Protein AF-E6LQQ6-F1 (afdb_monomer_lite)

Structure (mmCIF, N/CA/C/O backbone):
data_AF-E6LQQ6-F1
#
_entry.id   AF-E6LQQ6-F1
#
loop_
_atom_site.group_PDB
_atom_site.id
_atom_site.type_symbol
_atom_site.label_atom_id
_atom_site.label_alt_id
_atom_site.label_comp_id
_atom_site.label_asym_id
_atom_site.label_entity_id
_atom_site.label_seq_id
_atom_site.pdbx_PDB_ins_code
_atom_site.Cartn_x
_atom_site.Cartn_y
_atom_site.Cartn_z
_atom_site.occupancy
_atom_site.B_iso_or_equiv
_atom_site.auth_seq_id
_atom_site.auth_comp_id
_atom_site.auth_asym_id
_atom_site.auth_atom_id
_atom_site.pdbx_PDB_model_num
ATOM 1 N N . MET A 1 1 ? -17.051 4.759 24.279 1.00 34.44 1 MET A N 1
ATOM 2 C CA . MET A 1 1 ? -15.845 5.604 24.387 1.00 34.44 1 MET A CA 1
ATOM 3 C C . MET A 1 1 ? -14.657 4.671 24.581 1.00 34.44 1 MET A C 1
ATOM 5 O O . MET A 1 1 ? -14.337 4.315 25.705 1.00 34.44 1 MET A O 1
ATOM 9 N N . ILE A 1 2 ? -14.100 4.149 23.484 1.00 36.88 2 ILE A N 1
ATOM 10 C CA . ILE A 1 2 ? -12.971 3.212 23.547 1.00 36.88 2 ILE A CA 1
ATOM 11 C C . ILE A 1 2 ? -11.713 4.057 23.703 1.00 36.88 2 ILE A C 1
ATOM 13 O O . ILE A 1 2 ? -11.258 4.723 22.778 1.00 36.88 2 ILE A O 1
ATOM 17 N N . LYS A 1 3 ? -11.229 4.088 24.940 1.00 34.22 3 LYS A N 1
ATOM 18 C CA . LYS A 1 3 ? -9.977 4.700 25.360 1.00 34.22 3 LYS A CA 1
ATOM 19 C C . LYS A 1 3 ? -8.864 3.890 24.692 1.00 34.22 3 LYS A C 1
ATOM 21 O O . LYS A 1 3 ? -8.519 2.814 25.173 1.00 34.22 3 LYS A O 1
ATOM 26 N N . ILE A 1 4 ? -8.347 4.365 23.559 1.00 45.34 4 ILE A N 1
ATOM 27 C CA . ILE A 1 4 ? -7.126 3.814 22.964 1.00 45.34 4 ILE A CA 1
ATOM 28 C C . ILE A 1 4 ? -6.001 4.213 23.918 1.00 45.34 4 ILE A C 1
ATOM 30 O O . ILE A 1 4 ? -5.423 5.292 23.834 1.00 45.34 4 ILE A O 1
ATOM 34 N N . CYS A 1 5 ? -5.787 3.377 24.930 1.00 38.69 5 CYS A N 1
ATOM 35 C CA . CYS A 1 5 ? -4.678 3.490 25.850 1.00 38.69 5 CYS A CA 1
ATOM 36 C C . CYS A 1 5 ? -3.426 3.163 25.036 1.00 38.69 5 CYS A C 1
ATOM 38 O O . CYS A 1 5 ? -3.098 1.996 24.829 1.00 38.69 5 CYS A O 1
ATOM 40 N N . PHE A 1 6 ? -2.771 4.198 24.510 1.00 44.69 6 PHE A N 1
ATOM 41 C CA . PHE A 1 6 ? -1.447 4.101 23.908 1.00 44.69 6 PHE A CA 1
ATOM 42 C C . PHE A 1 6 ? -0.456 3.785 25.035 1.00 44.69 6 PHE A C 1
ATOM 44 O O . PHE A 1 6 ? 0.241 4.648 25.562 1.00 44.69 6 PHE A O 1
ATOM 51 N N . LYS A 1 7 ? -0.464 2.532 25.491 1.00 32.72 7 LYS A N 1
ATOM 52 C CA . LYS A 1 7 ? 0.589 1.989 26.339 1.00 32.72 7 LYS A CA 1
ATOM 53 C C . LYS A 1 7 ? 1.826 1.917 25.440 1.00 32.72 7 LYS A C 1
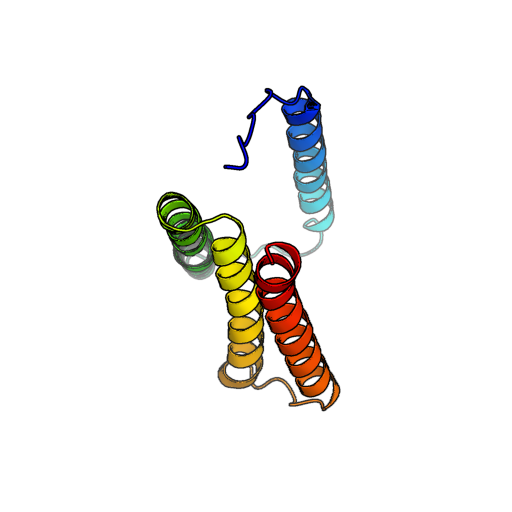ATOM 55 O O . LYS A 1 7 ? 1.718 1.308 24.375 1.00 32.72 7 LYS A O 1
ATOM 60 N N . PRO A 1 8 ? 2.960 2.556 25.780 1.00 46.78 8 PRO A N 1
ATOM 61 C CA . PRO A 1 8 ? 4.161 2.448 24.967 1.00 46.78 8 PRO A CA 1
ATOM 62 C C . PRO A 1 8 ? 4.565 0.976 24.956 1.00 46.78 8 PRO A C 1
ATOM 64 O O . PRO A 1 8 ? 4.947 0.397 25.972 1.00 46.78 8 PRO A O 1
ATOM 67 N N . ILE A 1 9 ? 4.360 0.346 23.807 1.00 53.91 9 ILE A N 1
ATOM 68 C CA . ILE A 1 9 ? 4.645 -1.060 23.588 1.00 53.91 9 ILE A CA 1
ATOM 69 C C . ILE A 1 9 ? 6.178 -1.155 23.545 1.00 53.91 9 ILE A C 1
ATOM 71 O O . ILE A 1 9 ? 6.782 -0.511 22.681 1.00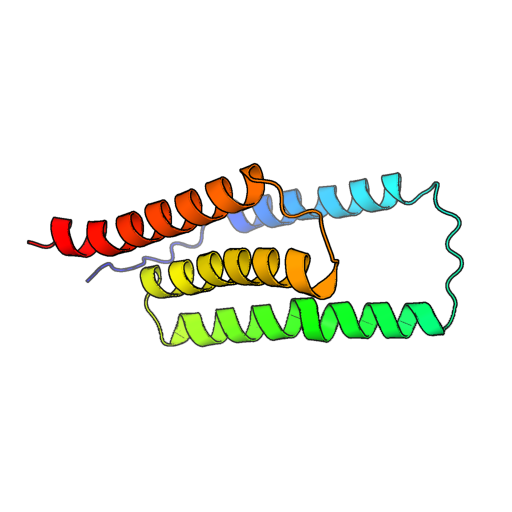 53.91 9 ILE A O 1
ATOM 75 N N . PRO A 1 10 ? 6.843 -1.956 24.399 1.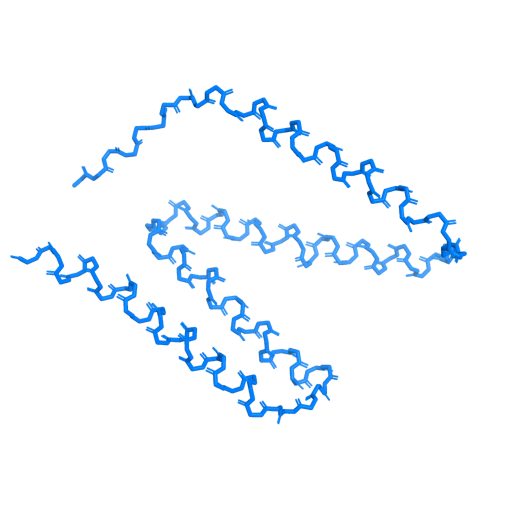00 47.00 10 PRO A N 1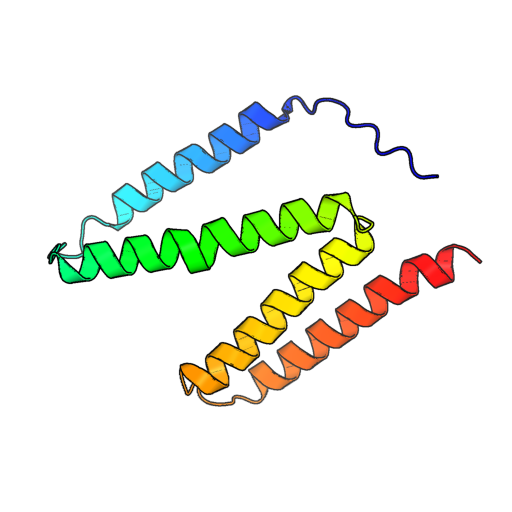
ATOM 76 C CA . PRO A 1 10 ? 8.292 -2.175 24.306 1.00 47.00 10 PRO A CA 1
ATOM 77 C C . PRO A 1 10 ? 8.707 -2.857 22.980 1.00 47.00 10 PRO A C 1
ATOM 79 O O . PRO A 1 10 ? 9.889 -3.007 22.685 1.00 47.00 10 PRO A O 1
ATOM 82 N N . SER A 1 11 ? 7.738 -3.229 22.135 1.00 47.19 11 SER A N 1
ATOM 83 C CA . SER A 1 11 ? 7.908 -3.864 20.825 1.00 47.19 11 SER A CA 1
ATOM 84 C C . SER A 1 11 ? 8.399 -2.949 19.697 1.00 47.19 11 SER A C 1
ATOM 86 O O . SER A 1 11 ? 8.678 -3.462 18.615 1.00 47.19 11 SER A O 1
ATOM 88 N N . TYR A 1 12 ? 8.541 -1.631 19.893 1.00 49.56 12 TYR A N 1
ATOM 89 C CA . TYR A 1 12 ? 9.060 -0.747 18.833 1.00 49.56 12 TYR A CA 1
ATOM 90 C C . TYR A 1 12 ? 10.502 -1.111 18.435 1.00 49.56 12 TYR A C 1
ATOM 92 O O . TYR A 1 12 ? 10.845 -1.085 17.257 1.00 49.56 12 TYR A O 1
ATOM 100 N N . GLN A 1 13 ? 11.322 -1.555 19.396 1.00 49.00 13 GLN A N 1
ATOM 101 C CA . GLN A 1 13 ? 12.674 -2.069 19.140 1.00 49.00 13 GLN A CA 1
ATOM 102 C C . GLN A 1 13 ? 12.647 -3.318 18.245 1.00 49.00 13 GLN A C 1
ATOM 104 O O . GLN A 1 13 ? 13.424 -3.408 17.302 1.00 49.00 13 GLN A O 1
ATOM 109 N N . ASN A 1 14 ? 11.699 -4.235 18.475 1.00 44.03 14 ASN 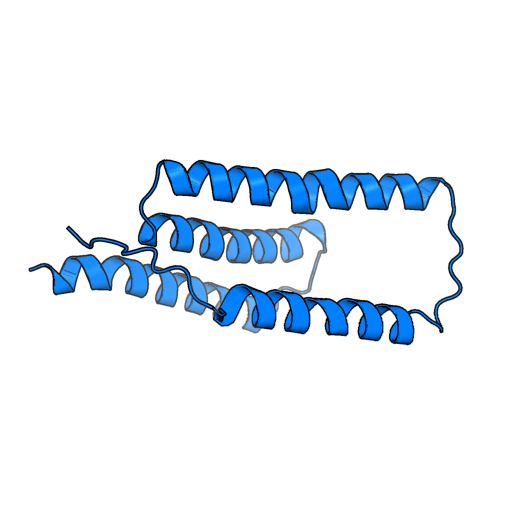A N 1
ATOM 110 C CA . ASN A 1 14 ? 11.539 -5.447 17.671 1.00 44.03 14 ASN A CA 1
ATOM 111 C C . ASN A 1 14 ? 11.012 -5.143 16.262 1.00 44.03 14 ASN A C 1
ATOM 113 O O . ASN A 1 14 ? 11.499 -5.728 15.309 1.00 44.03 14 ASN A O 1
ATOM 117 N N . ILE A 1 15 ? 10.087 -4.191 16.092 1.00 53.91 15 ILE A N 1
ATOM 118 C CA . ILE A 1 15 ? 9.581 -3.787 14.765 1.00 53.91 15 ILE A CA 1
ATOM 119 C C . ILE A 1 15 ? 10.668 -3.074 13.944 1.00 53.91 15 ILE A C 1
ATOM 121 O O . ILE A 1 15 ? 10.767 -3.304 12.738 1.00 53.91 15 ILE A O 1
ATOM 125 N N . VAL A 1 16 ? 11.511 -2.253 14.581 1.00 52.91 16 VAL A N 1
ATOM 126 C CA . VAL A 1 16 ? 12.668 -1.618 13.926 1.00 52.91 16 VAL A CA 1
ATOM 127 C C . VAL A 1 16 ? 13.709 -2.674 13.538 1.00 52.91 16 VAL A C 1
ATOM 129 O O . VAL A 1 16 ? 14.137 -2.687 12.386 1.00 52.91 16 VAL A O 1
ATOM 132 N N . TYR A 1 17 ? 14.029 -3.628 14.421 1.00 53.38 17 TYR A N 1
ATOM 133 C CA . TYR A 1 17 ? 14.927 -4.749 14.103 1.00 53.38 17 TYR A CA 1
ATOM 134 C C . TYR A 1 17 ? 14.379 -5.645 12.977 1.00 53.38 17 TYR A C 1
ATOM 136 O O . TYR A 1 17 ? 15.129 -6.033 12.079 1.00 53.38 17 TYR A O 1
ATOM 144 N N . ASN A 1 18 ? 13.062 -5.902 12.972 1.00 54.31 18 ASN A N 1
ATOM 145 C CA . ASN A 1 18 ? 12.384 -6.710 11.951 1.00 54.31 18 ASN A CA 1
ATOM 146 C C . ASN A 1 18 ? 12.453 -6.051 10.561 1.00 54.31 18 ASN A C 1
ATOM 148 O O . ASN A 1 18 ? 12.462 -6.698 9.515 1.00 54.31 18 ASN A O 1
ATOM 152 N N . LYS A 1 19 ? 12.469 -4.716 10.532 1.00 52.16 19 LYS A N 1
ATOM 153 C CA . LYS A 1 19 ? 12.521 -3.934 9.294 1.00 52.16 19 LYS A CA 1
ATOM 154 C C . LYS A 1 19 ? 13.958 -3.782 8.783 1.00 52.16 19 LYS A C 1
ATOM 156 O O . LYS A 1 19 ? 14.156 -3.767 7.569 1.00 52.16 19 LYS A O 1
ATOM 161 N N . SER A 1 20 ? 14.947 -3.763 9.683 1.00 57.88 20 SER A N 1
ATOM 162 C CA . SER A 1 20 ? 16.378 -3.669 9.358 1.00 57.88 20 SER A CA 1
ATOM 163 C C . SER A 1 20 ? 16.904 -4.871 8.571 1.00 57.88 20 SER A C 1
ATOM 165 O O . SER A 1 20 ? 17.604 -4.682 7.575 1.00 57.88 20 SER A O 1
ATOM 167 N N . TYR A 1 21 ? 16.531 -6.106 8.932 1.00 62.81 21 TYR A N 1
ATOM 168 C CA . TYR A 1 21 ? 17.004 -7.273 8.173 1.00 62.81 21 TYR A CA 1
ATOM 169 C C . TYR A 1 21 ? 16.419 -7.337 6.759 1.00 62.81 21 TYR A C 1
ATOM 171 O O . TYR A 1 21 ? 17.058 -7.888 5.867 1.00 62.81 21 TYR A O 1
ATOM 179 N N . ARG A 1 22 ? 15.232 -6.756 6.518 1.00 57.06 22 ARG A N 1
ATOM 180 C CA . ARG A 1 22 ? 14.624 -6.724 5.176 1.00 57.06 22 ARG A CA 1
ATOM 181 C C . ARG A 1 22 ? 15.450 -5.874 4.216 1.00 57.06 22 ARG A C 1
ATOM 183 O O . ARG A 1 22 ? 15.559 -6.223 3.047 1.00 57.06 22 ARG A O 1
ATOM 190 N N . ILE A 1 23 ? 16.072 -4.802 4.707 1.00 65.19 23 ILE A N 1
ATOM 191 C CA . ILE A 1 23 ? 16.921 -3.908 3.904 1.00 65.19 23 ILE A CA 1
ATOM 192 C C . ILE A 1 23 ? 18.220 -4.624 3.511 1.00 65.19 23 ILE A C 1
ATOM 194 O O . ILE A 1 23 ? 18.626 -4.574 2.352 1.00 65.19 23 ILE A O 1
ATOM 198 N N . ILE A 1 24 ? 18.814 -5.365 4.450 1.00 66.62 24 ILE A N 1
ATOM 199 C CA . ILE A 1 24 ? 20.031 -6.159 4.227 1.00 66.62 24 ILE A CA 1
ATOM 200 C C . ILE A 1 24 ? 19.759 -7.316 3.249 1.00 66.62 24 ILE A C 1
ATOM 202 O O . ILE A 1 24 ? 20.554 -7.551 2.341 1.00 66.62 24 ILE A O 1
ATOM 206 N N . LEU A 1 25 ? 18.606 -7.985 3.369 1.00 63.12 25 LEU A N 1
ATOM 207 C CA . LEU A 1 25 ? 18.200 -9.056 2.451 1.00 63.12 25 LEU A CA 1
ATOM 208 C C . LEU A 1 25 ? 17.922 -8.533 1.029 1.00 63.12 25 LEU A C 1
ATOM 210 O O . LEU A 1 25 ? 18.262 -9.192 0.051 1.00 63.12 25 LEU A O 1
ATOM 214 N N . THR A 1 26 ? 17.342 -7.332 0.907 1.00 61.12 26 THR A N 1
ATOM 215 C CA . THR A 1 26 ? 17.053 -6.713 -0.401 1.00 61.12 26 THR A CA 1
ATOM 216 C C . THR A 1 26 ? 18.343 -6.279 -1.107 1.00 61.12 26 THR A C 1
ATOM 218 O O . THR A 1 26 ? 18.478 -6.488 -2.308 1.00 61.12 26 THR A O 1
ATOM 221 N N . LEU A 1 27 ? 19.333 -5.760 -0.368 1.00 60.88 27 LEU A N 1
ATOM 222 C CA . LEU A 1 27 ? 20.666 -5.448 -0.907 1.00 60.88 27 LEU A CA 1
ATOM 223 C C . LEU A 1 27 ? 21.419 -6.698 -1.388 1.00 60.88 27 LEU A C 1
ATOM 225 O O . LEU A 1 27 ? 22.170 -6.617 -2.357 1.00 60.88 27 LEU A O 1
ATOM 229 N N . PHE A 1 28 ? 21.202 -7.850 -0.745 1.00 62.59 28 PHE A N 1
ATOM 230 C CA . PHE A 1 28 ? 21.800 -9.119 -1.165 1.00 62.59 28 PHE A CA 1
ATOM 231 C C . PHE A 1 28 ? 21.190 -9.650 -2.475 1.00 62.59 28 PHE A C 1
ATOM 233 O O . PHE A 1 28 ? 21.910 -10.204 -3.299 1.00 62.59 28 PHE A O 1
ATOM 240 N N . PHE A 1 29 ? 19.890 -9.432 -2.704 1.00 59.78 29 PHE A N 1
ATOM 241 C CA . PHE A 1 29 ? 19.177 -9.914 -3.897 1.00 59.78 29 PHE A CA 1
ATOM 242 C C . PHE A 1 29 ? 19.338 -9.007 -5.136 1.00 59.78 29 PHE A C 1
ATOM 244 O O . PHE A 1 29 ? 19.103 -9.431 -6.261 1.00 59.78 29 PHE A O 1
ATOM 251 N N . VAL A 1 30 ? 19.779 -7.757 -4.948 1.00 61.28 30 VAL A N 1
ATOM 252 C CA . VAL A 1 30 ? 20.023 -6.762 -6.019 1.00 61.28 30 VAL A CA 1
ATOM 253 C C . VAL A 1 30 ? 21.427 -6.904 -6.638 1.00 61.28 30 VAL A C 1
ATOM 255 O O . VAL A 1 30 ? 21.864 -6.077 -7.434 1.00 61.28 30 VAL A O 1
ATOM 258 N N . LYS A 1 31 ? 22.164 -7.967 -6.306 1.00 50.25 31 LYS A N 1
ATOM 259 C CA . LYS A 1 31 ? 23.542 -8.157 -6.775 1.00 50.25 31 LYS A CA 1
ATOM 260 C C . LYS A 1 31 ? 23.653 -8.618 -8.241 1.00 50.25 31 LYS A C 1
ATOM 262 O O . LYS A 1 31 ? 24.714 -8.440 -8.831 1.00 50.25 31 LYS A O 1
ATOM 267 N N . ASP A 1 32 ? 22.568 -9.109 -8.848 1.00 51.88 32 ASP A N 1
ATOM 268 C CA . ASP A 1 32 ? 22.602 -9.750 -10.178 1.00 51.88 32 ASP A CA 1
ATOM 269 C C . ASP A 1 32 ? 21.904 -8.975 -11.315 1.00 51.88 32 ASP A C 1
ATOM 271 O O . ASP A 1 32 ? 21.929 -9.405 -12.470 1.00 51.88 32 ASP A O 1
ATOM 275 N N . HIS A 1 33 ? 21.344 -7.790 -11.051 1.00 53.66 33 HIS A N 1
ATOM 276 C CA . HIS A 1 33 ? 20.816 -6.919 -12.107 1.00 53.66 33 HIS A CA 1
ATOM 277 C C . HIS A 1 33 ? 21.810 -5.799 -12.406 1.00 53.66 33 HIS A C 1
ATOM 279 O O . HIS A 1 33 ? 22.035 -4.917 -11.581 1.00 53.66 33 HIS A O 1
ATOM 285 N N . LYS A 1 34 ? 22.421 -5.832 -13.598 1.00 50.75 34 LYS A N 1
ATOM 286 C CA . LYS A 1 34 ? 23.326 -4.781 -14.083 1.00 50.75 34 LYS A CA 1
ATOM 287 C C . LYS A 1 34 ? 22.635 -3.417 -13.987 1.00 50.75 34 LYS A C 1
ATOM 289 O O . LYS A 1 34 ? 21.727 -3.107 -14.752 1.00 50.75 34 LYS A O 1
ATOM 294 N N . PHE A 1 35 ? 23.056 -2.635 -13.001 1.00 57.34 35 PHE A N 1
ATOM 295 C CA . PHE A 1 35 ? 22.425 -1.388 -12.597 1.00 57.34 35 PHE A CA 1
ATOM 296 C C . PHE A 1 35 ? 22.923 -0.259 -13.514 1.00 57.34 35 PHE A C 1
ATOM 298 O O . PHE A 1 35 ? 23.893 0.434 -13.213 1.00 57.34 35 PHE A O 1
ATOM 305 N N . TYR A 1 36 ? 22.306 -0.114 -14.687 1.00 57.78 36 TYR A N 1
ATOM 306 C CA . TYR A 1 36 ? 22.565 1.007 -15.592 1.00 57.78 36 TYR A CA 1
ATOM 307 C C . TYR A 1 36 ? 21.786 2.227 -15.092 1.00 57.78 36 TYR A C 1
ATOM 309 O O . TYR A 1 36 ? 20.699 2.502 -15.581 1.00 57.78 36 TYR A O 1
ATOM 317 N N . ILE A 1 37 ? 22.308 2.940 -14.089 1.00 58.34 37 ILE A N 1
ATOM 318 C CA . ILE A 1 37 ? 21.691 4.189 -13.613 1.00 58.34 37 ILE A CA 1
ATOM 319 C C . ILE A 1 37 ? 21.861 5.235 -14.709 1.00 58.34 37 ILE A C 1
ATOM 321 O O . ILE A 1 37 ? 22.890 5.907 -14.796 1.00 58.34 37 ILE A O 1
ATOM 325 N N . THR A 1 38 ? 20.854 5.376 -15.559 1.00 71.81 38 THR A N 1
ATOM 326 C CA . THR A 1 38 ? 20.746 6.532 -16.439 1.00 71.81 38 THR A CA 1
ATOM 327 C C . THR A 1 38 ? 20.068 7.661 -15.660 1.00 71.81 38 THR A C 1
ATOM 329 O O . THR A 1 38 ? 19.183 7.422 -14.839 1.00 71.81 38 THR A O 1
ATOM 332 N N . PHE A 1 39 ? 20.444 8.921 -15.913 1.00 74.25 39 PHE A N 1
ATOM 333 C CA . PHE A 1 39 ? 19.829 10.099 -15.266 1.00 74.25 39 PHE A CA 1
ATOM 334 C C . PHE A 1 39 ? 18.290 10.113 -15.362 1.00 74.25 39 PHE A C 1
ATOM 336 O O . PHE A 1 39 ? 17.611 10.638 -14.483 1.00 74.25 39 PHE A O 1
ATOM 343 N N . LYS A 1 40 ? 17.738 9.490 -16.408 1.00 76.44 40 LYS A N 1
ATOM 344 C CA . LYS A 1 40 ? 16.302 9.321 -16.651 1.00 76.44 40 LYS A CA 1
ATOM 345 C C . LYS A 1 40 ? 15.617 8.424 -15.605 1.00 76.44 40 LYS A C 1
ATOM 347 O O . LYS A 1 40 ? 14.520 8.753 -15.160 1.00 76.44 40 LYS A O 1
ATOM 352 N N . ASP A 1 41 ? 16.284 7.365 -15.147 1.00 77.31 41 ASP A N 1
ATOM 353 C CA . ASP A 1 41 ? 15.745 6.431 -14.147 1.00 77.31 41 ASP A CA 1
ATOM 354 C C . ASP A 1 41 ? 15.725 7.061 -12.749 1.00 77.31 41 ASP A C 1
ATOM 356 O O . ASP A 1 41 ? 14.801 6.838 -11.968 1.00 77.31 41 ASP A O 1
ATOM 360 N N . GLY A 1 42 ? 16.702 7.927 -12.453 1.00 82.75 42 GLY A N 1
ATOM 361 C CA . GLY A 1 42 ? 16.741 8.699 -11.209 1.00 82.75 42 GLY A CA 1
ATOM 362 C C . GLY A 1 42 ? 15.506 9.587 -11.028 1.00 82.75 42 GLY A C 1
ATOM 363 O O . GLY A 1 42 ? 14.898 9.592 -9.958 1.00 82.75 42 GLY A O 1
ATOM 364 N N . PHE A 1 43 ? 15.076 10.278 -12.090 1.00 85.00 43 PHE A N 1
ATOM 365 C CA . PHE A 1 43 ? 13.844 11.074 -12.065 1.00 85.00 43 PHE A CA 1
ATOM 366 C C . PHE A 1 43 ? 12.591 10.214 -11.865 1.00 85.00 43 PHE A C 1
ATOM 368 O O . PHE A 1 43 ? 11.702 10.604 -11.107 1.00 85.00 43 PHE A O 1
ATOM 375 N N . GLN A 1 44 ? 12.527 9.034 -12.487 1.00 83.38 44 GLN A N 1
ATOM 376 C CA . GLN A 1 44 ? 11.393 8.120 -12.335 1.00 83.38 44 GLN A CA 1
ATOM 377 C C . GLN A 1 44 ? 11.298 7.549 -10.911 1.00 83.38 44 GLN A C 1
ATOM 379 O O . GLN A 1 44 ? 10.200 7.445 -10.361 1.00 83.38 44 GLN A O 1
ATOM 384 N N . LEU A 1 45 ? 12.437 7.262 -10.275 1.00 85.06 45 LEU A N 1
ATOM 385 C CA . LEU A 1 45 ? 12.493 6.846 -8.871 1.00 85.06 45 LEU A CA 1
ATOM 386 C C . LEU A 1 45 ? 12.029 7.957 -7.924 1.00 85.06 45 LEU A C 1
ATOM 388 O O . LEU A 1 45 ? 11.218 7.703 -7.035 1.00 85.06 45 LEU A O 1
ATOM 392 N N . ILE A 1 46 ? 12.497 9.190 -8.128 1.00 87.12 46 ILE A N 1
ATOM 393 C CA . ILE A 1 46 ? 12.079 10.346 -7.320 1.00 87.12 46 ILE A CA 1
ATOM 394 C C . ILE A 1 46 ? 10.570 10.579 -7.458 1.00 87.12 46 ILE A C 1
ATOM 396 O O . ILE A 1 46 ? 9.881 10.759 -6.452 1.00 87.12 46 ILE A O 1
ATOM 400 N N . TYR A 1 47 ? 10.043 10.508 -8.684 1.00 87.50 47 TYR A N 1
ATOM 401 C CA . TYR A 1 47 ? 8.609 10.614 -8.952 1.00 87.50 47 TYR A CA 1
ATOM 402 C C . TYR A 1 47 ? 7.810 9.542 -8.195 1.00 87.50 47 TYR A C 1
ATOM 404 O O . TYR A 1 47 ? 6.841 9.866 -7.507 1.00 87.50 47 TYR A O 1
ATOM 412 N N . LEU A 1 48 ? 8.252 8.282 -8.245 1.00 87.06 48 LEU A N 1
ATOM 413 C CA . LEU A 1 48 ? 7.597 7.169 -7.556 1.00 87.06 48 LEU A CA 1
ATOM 414 C C . LEU A 1 48 ? 7.614 7.344 -6.026 1.00 87.06 48 LEU A C 1
ATOM 416 O O . LEU A 1 48 ? 6.589 7.172 -5.368 1.00 87.06 48 LEU A O 1
ATOM 420 N N . ILE A 1 49 ? 8.753 7.728 -5.445 1.00 88.62 49 ILE A N 1
ATOM 421 C CA . ILE A 1 49 ? 8.896 7.893 -3.988 1.00 88.62 49 ILE A CA 1
ATOM 422 C C . ILE A 1 49 ? 8.014 9.036 -3.474 1.00 88.62 49 ILE A C 1
ATOM 424 O O . ILE A 1 49 ? 7.370 8.917 -2.424 1.00 88.62 49 ILE A O 1
ATOM 428 N N . ILE A 1 50 ? 7.970 10.154 -4.197 1.00 91.12 50 ILE A N 1
ATOM 429 C CA . ILE A 1 50 ? 7.214 11.327 -3.757 1.00 91.12 50 ILE A CA 1
ATOM 430 C C . ILE A 1 50 ? 5.715 11.092 -3.959 1.00 91.12 50 ILE A C 1
ATOM 432 O O . ILE A 1 50 ? 4.946 11.210 -3.002 1.00 91.12 50 ILE A O 1
ATOM 436 N N . LEU A 1 51 ? 5.293 10.724 -5.170 1.00 88.31 51 LEU A N 1
ATOM 437 C CA . LEU A 1 51 ? 3.870 10.663 -5.511 1.00 88.31 51 LEU A CA 1
ATOM 438 C C . LEU A 1 51 ? 3.204 9.332 -5.190 1.00 88.31 51 LEU A C 1
ATOM 440 O O . LEU A 1 51 ? 2.029 9.330 -4.849 1.00 88.31 51 LEU A O 1
ATOM 444 N N . CYS A 1 52 ? 3.917 8.211 -5.283 1.00 85.38 52 CYS A N 1
ATOM 445 C CA . CYS A 1 52 ? 3.331 6.889 -5.050 1.00 85.38 52 CYS A CA 1
ATOM 446 C C . CYS A 1 52 ? 3.489 6.430 -3.591 1.00 85.38 52 CYS A C 1
ATOM 448 O O . CYS A 1 52 ? 2.768 5.549 -3.145 1.00 85.38 52 CYS A O 1
ATOM 450 N N . THR A 1 53 ? 4.406 7.032 -2.820 1.00 85.94 53 THR A N 1
ATOM 451 C CA . THR A 1 53 ? 4.617 6.673 -1.404 1.00 85.94 53 THR A CA 1
ATOM 452 C C . THR A 1 53 ? 4.349 7.843 -0.464 1.00 85.94 53 THR A C 1
ATOM 454 O O . THR A 1 53 ? 3.411 7.799 0.326 1.00 85.94 53 THR A O 1
ATOM 457 N N . THR A 1 54 ? 5.148 8.909 -0.535 1.00 88.88 54 THR A N 1
ATOM 458 C CA . THR A 1 54 ? 5.116 9.978 0.479 1.00 88.88 54 THR A CA 1
ATOM 459 C C . THR A 1 54 ? 3.753 10.664 0.553 1.00 88.88 54 THR A C 1
ATOM 461 O O . THR A 1 54 ? 3.206 10.828 1.643 1.00 88.88 54 THR A O 1
ATOM 464 N N . LEU A 1 55 ? 3.184 11.028 -0.597 1.00 90.94 55 LEU A N 1
ATOM 465 C CA . LEU A 1 55 ? 1.918 11.752 -0.665 1.00 90.94 55 LEU A CA 1
ATOM 466 C C . LEU A 1 55 ? 0.707 10.907 -0.206 1.00 90.94 55 LEU A C 1
ATOM 468 O O . LEU A 1 55 ? -0.017 11.388 0.668 1.00 90.94 55 LEU A O 1
ATOM 472 N N . PRO A 1 56 ? 0.503 9.658 -0.675 1.00 86.81 56 PRO A N 1
ATOM 473 C CA . PRO A 1 56 ? -0.572 8.790 -0.188 1.00 86.81 56 PRO A CA 1
ATOM 474 C C . PRO A 1 56 ? -0.484 8.526 1.315 1.00 86.81 56 PRO A C 1
ATOM 476 O O . PRO A 1 56 ? -1.468 8.712 2.033 1.00 86.81 56 PRO A O 1
ATOM 479 N N . PHE A 1 57 ? 0.707 8.188 1.825 1.00 84.06 57 PHE A N 1
ATOM 480 C CA . PHE A 1 57 ? 0.898 7.954 3.258 1.00 84.06 57 PHE A CA 1
ATOM 481 C C . PHE A 1 57 ? 0.617 9.205 4.085 1.00 84.06 57 PHE A C 1
ATOM 483 O O . PHE A 1 57 ? -0.019 9.114 5.134 1.00 84.06 57 PHE A O 1
ATOM 490 N N . PHE A 1 58 ? 1.051 10.376 3.619 1.00 89.69 58 PHE A N 1
ATOM 491 C CA . PHE A 1 58 ? 0.748 11.631 4.295 1.00 89.69 58 PHE A CA 1
ATOM 492 C C . PHE A 1 58 ? -0.761 11.897 4.342 1.00 89.69 58 PHE A C 1
ATOM 494 O O . PHE A 1 58 ? -1.288 12.249 5.398 1.00 89.69 58 PHE A O 1
ATOM 501 N N . LEU A 1 59 ? -1.469 11.672 3.232 1.00 86.81 59 LEU A N 1
ATOM 502 C CA . LEU A 1 59 ? -2.913 11.879 3.138 1.00 86.81 59 LEU A CA 1
ATOM 503 C C . LEU A 1 59 ? -3.694 10.919 4.046 1.00 86.81 59 LEU A C 1
ATOM 505 O O . LEU A 1 59 ? -4.617 11.347 4.738 1.00 86.81 59 LEU A O 1
ATOM 509 N N . ILE A 1 60 ? -3.289 9.648 4.101 1.00 80.88 60 ILE A N 1
ATOM 510 C CA . ILE A 1 60 ? -3.886 8.632 4.979 1.00 80.88 60 ILE A CA 1
ATOM 511 C C . ILE A 1 60 ? -3.648 8.995 6.447 1.00 80.88 60 ILE A C 1
ATOM 513 O O . ILE A 1 60 ? -4.592 9.008 7.234 1.00 80.88 60 ILE A O 1
ATOM 517 N N . LEU A 1 61 ? -2.416 9.354 6.822 1.00 84.50 61 LEU A N 1
ATOM 518 C CA . LEU A 1 61 ? -2.083 9.746 8.196 1.00 84.50 61 LEU A CA 1
ATOM 519 C C . LEU A 1 61 ? -2.815 11.022 8.627 1.00 84.50 61 LEU A C 1
ATOM 521 O O . LEU A 1 61 ? -3.267 11.124 9.769 1.00 84.50 61 LEU A O 1
ATOM 525 N N . TYR A 1 62 ? -2.963 11.984 7.716 1.00 86.00 62 TYR A N 1
ATOM 526 C CA . TYR A 1 62 ? -3.746 13.188 7.961 1.00 86.00 62 TYR A CA 1
ATOM 527 C C . TYR A 1 62 ? -5.241 12.867 8.103 1.00 86.00 62 TYR A C 1
ATOM 529 O O . TYR A 1 62 ? -5.878 13.321 9.052 1.00 86.00 62 TYR A O 1
ATOM 537 N N . GLY A 1 63 ? -5.794 12.029 7.222 1.00 81.44 63 GLY A N 1
ATOM 538 C CA . GLY A 1 63 ? -7.182 11.570 7.290 1.00 81.44 63 GLY A CA 1
ATOM 539 C C . GLY A 1 63 ? -7.485 10.853 8.604 1.00 81.44 63 GLY A C 1
ATOM 540 O O . GLY A 1 63 ? -8.452 11.195 9.283 1.00 81.44 63 GLY A O 1
ATOM 541 N N . MET A 1 64 ? -6.599 9.958 9.043 1.00 76.62 64 MET A N 1
ATOM 542 C CA . MET A 1 64 ? -6.698 9.244 10.325 1.00 76.62 64 MET A CA 1
ATOM 543 C C . MET A 1 64 ? -6.803 10.165 11.552 1.00 76.62 64 MET A C 1
ATOM 545 O O . MET A 1 64 ? -7.271 9.730 12.603 1.00 76.62 64 MET A O 1
ATOM 549 N N . LYS A 1 65 ? -6.392 11.436 11.445 1.00 78.25 65 LYS A N 1
ATOM 550 C CA . LYS A 1 65 ? -6.568 12.435 12.510 1.00 78.25 65 LYS A CA 1
ATOM 551 C C . LYS A 1 65 ? -8.018 12.922 12.633 1.00 78.25 65 LYS A C 1
ATOM 553 O O . LYS A 1 65 ? -8.427 13.343 13.713 1.00 78.25 65 LYS A O 1
ATOM 558 N N . HIS A 1 66 ? -8.777 12.883 11.541 1.00 77.44 66 HIS A N 1
ATOM 559 C CA . HIS A 1 66 ? -10.138 13.415 11.442 1.00 77.44 66 HIS A CA 1
ATOM 560 C C . HIS A 1 66 ? -11.219 12.331 11.350 1.00 77.44 66 HIS A C 1
ATOM 562 O O . HIS A 1 66 ? -12.385 12.621 11.618 1.00 77.44 66 HIS A O 1
ATOM 568 N N . VAL A 1 67 ? -10.858 11.090 11.009 1.00 76.06 67 VAL A N 1
ATOM 569 C CA . VAL A 1 67 ? -11.793 9.960 10.913 1.00 76.06 67 VAL A CA 1
ATOM 570 C C . VAL A 1 67 ? -11.442 8.859 11.912 1.00 76.06 67 VAL A C 1
ATOM 572 O O . VAL A 1 67 ? -10.285 8.635 12.251 1.00 76.06 67 VAL A O 1
ATOM 575 N N . SER A 1 68 ? -12.461 8.149 12.402 1.00 74.94 68 SER A N 1
ATOM 576 C CA . SER A 1 68 ? -12.282 7.016 13.317 1.00 74.94 68 SER A CA 1
ATOM 577 C C . SER A 1 68 ? -11.396 5.907 12.714 1.00 74.94 68 SER A C 1
ATOM 579 O O . SER A 1 68 ? -11.252 5.795 11.492 1.00 74.94 68 SER A O 1
ATOM 581 N N . ALA A 1 69 ? -10.818 5.053 13.565 1.00 73.75 69 ALA A N 1
ATOM 582 C CA . ALA A 1 69 ? -9.967 3.940 13.127 1.00 73.75 69 ALA A CA 1
ATOM 583 C C . ALA A 1 69 ? -10.676 3.019 12.115 1.00 73.75 69 ALA A C 1
ATOM 585 O O . ALA A 1 69 ? -10.069 2.596 11.136 1.00 73.75 69 ALA A O 1
ATOM 586 N N . THR A 1 70 ? -11.976 2.790 12.313 1.00 73.00 70 THR A N 1
ATOM 587 C CA . THR A 1 70 ? -12.838 1.999 11.428 1.00 73.00 70 THR A CA 1
ATOM 588 C C . THR A 1 70 ? -12.879 2.609 10.026 1.00 73.00 70 THR A C 1
ATOM 590 O O . THR A 1 70 ? -12.408 1.996 9.076 1.00 73.00 70 THR A O 1
ATOM 593 N N . THR A 1 71 ? -13.254 3.887 9.925 1.00 72.56 71 THR A N 1
ATOM 594 C CA . THR A 1 71 ? -13.294 4.649 8.663 1.00 72.56 71 THR A CA 1
ATOM 595 C C . THR A 1 71 ? -11.951 4.782 7.945 1.00 72.56 71 THR A C 1
ATOM 597 O O . THR A 1 71 ? -11.916 4.925 6.729 1.00 72.56 71 THR A O 1
ATOM 600 N N . SER A 1 72 ? -10.834 4.715 8.666 1.00 76.31 72 SER A N 1
ATOM 601 C CA . SER A 1 72 ? -9.504 4.751 8.046 1.00 76.31 72 SER A CA 1
ATOM 602 C C . SER A 1 72 ? -9.119 3.402 7.433 1.00 76.31 72 SER A C 1
ATOM 604 O O . SER A 1 72 ? -8.526 3.361 6.357 1.00 76.31 72 SER A O 1
ATOM 606 N N . GLY A 1 73 ? -9.521 2.296 8.070 1.00 77.56 73 GLY A N 1
ATOM 607 C CA . GLY A 1 73 ? -9.408 0.956 7.487 1.00 77.56 73 GLY A CA 1
ATOM 608 C C . GLY A 1 73 ? -10.232 0.802 6.204 1.00 77.56 73 GLY A C 1
ATOM 609 O O . GLY A 1 73 ? -9.800 0.112 5.278 1.00 77.56 73 GLY A O 1
ATOM 610 N N . ILE A 1 74 ? -11.364 1.513 6.107 1.00 76.50 74 ILE A N 1
ATOM 611 C CA . ILE A 1 74 ? -12.161 1.598 4.876 1.00 76.50 74 ILE A CA 1
ATOM 612 C C . ILE A 1 74 ? -11.360 2.195 3.726 1.00 76.50 74 ILE A C 1
ATOM 614 O O . ILE A 1 74 ? -11.280 1.599 2.655 1.00 76.50 74 ILE A O 1
ATOM 618 N N . LEU A 1 75 ? -10.772 3.369 3.955 1.00 81.62 75 LEU A N 1
ATOM 619 C CA . LEU A 1 75 ? -9.999 4.089 2.946 1.00 81.62 75 LEU A CA 1
ATOM 620 C C . LEU A 1 75 ? -8.839 3.236 2.424 1.00 81.62 75 LEU A C 1
ATOM 622 O O . LEU A 1 75 ? -8.656 3.147 1.214 1.00 81.62 75 LEU A O 1
ATOM 626 N N . LEU A 1 76 ? -8.135 2.539 3.321 1.00 83.31 76 LEU A N 1
ATOM 627 C CA . LEU A 1 76 ? -7.029 1.647 2.961 1.00 83.31 76 LEU A CA 1
ATOM 628 C C . LEU A 1 76 ? -7.486 0.442 2.119 1.00 83.31 76 LEU A C 1
ATOM 630 O O . LEU A 1 76 ? -6.795 0.003 1.204 1.00 83.31 76 LEU A O 1
ATOM 634 N N . SER A 1 77 ? -8.668 -0.099 2.419 1.00 84.50 77 SER A N 1
ATOM 635 C CA . SER A 1 77 ? -9.228 -1.234 1.674 1.00 84.50 77 SER A CA 1
ATOM 636 C C . SER A 1 77 ? -9.707 -0.805 0.282 1.00 84.50 77 SER A C 1
ATOM 638 O O . SER A 1 77 ? -9.472 -1.508 -0.701 1.00 84.50 77 SER A O 1
ATOM 640 N N . LEU A 1 78 ? -10.333 0.373 0.183 1.00 83.06 78 LEU A N 1
ATOM 641 C CA . LEU A 1 78 ? -10.758 0.968 -1.088 1.00 83.06 78 LEU A CA 1
ATOM 642 C C . LEU A 1 78 ? -9.576 1.348 -1.981 1.00 83.06 78 LEU A C 1
ATOM 644 O O . LEU A 1 78 ? -9.668 1.177 -3.195 1.00 83.06 78 LEU A O 1
ATOM 648 N N . GLU A 1 79 ? -8.471 1.816 -1.401 1.00 85.12 79 GLU A N 1
ATOM 649 C CA . GLU A 1 79 ? -7.226 2.080 -2.129 1.00 85.12 79 GLU A CA 1
ATOM 650 C C . GLU A 1 79 ? -6.757 0.831 -2.886 1.00 85.12 79 GLU A C 1
ATOM 652 O O . GLU A 1 79 ? -6.474 0.914 -4.078 1.00 85.12 79 GLU A O 1
ATOM 657 N N . SER A 1 80 ? -6.766 -0.343 -2.242 1.00 83.94 80 SER A N 1
ATOM 658 C CA . SER A 1 80 ? -6.381 -1.601 -2.896 1.00 83.94 80 SER A CA 1
ATOM 659 C C . SER A 1 80 ? -7.334 -2.003 -4.025 1.00 83.94 80 SER A C 1
ATOM 661 O O . SER A 1 80 ? -6.880 -2.537 -5.037 1.00 83.94 80 SER A O 1
ATOM 663 N N . VAL A 1 81 ? -8.641 -1.764 -3.875 1.00 86.81 81 VAL A N 1
ATOM 664 C CA . VAL A 1 81 ? -9.625 -2.038 -4.936 1.00 86.81 81 VAL A CA 1
ATOM 665 C C . VAL A 1 81 ? -9.395 -1.093 -6.115 1.00 86.81 81 VAL A C 1
ATOM 667 O O . VAL A 1 81 ? -9.316 -1.547 -7.254 1.00 86.81 81 VAL A O 1
ATOM 670 N N . MET A 1 82 ? -9.210 0.203 -5.855 1.00 85.12 82 MET A N 1
ATOM 671 C CA . MET A 1 82 ? -8.889 1.186 -6.893 1.00 85.12 82 MET A CA 1
ATOM 672 C C . MET A 1 82 ? -7.564 0.893 -7.585 1.00 85.12 82 MET A C 1
ATOM 674 O O . MET A 1 82 ? -7.514 0.973 -8.805 1.00 85.12 82 MET A O 1
ATOM 678 N N . ALA A 1 83 ? -6.527 0.480 -6.857 1.00 86.06 83 ALA A N 1
ATOM 679 C CA . ALA A 1 83 ? -5.258 0.067 -7.444 1.00 86.06 83 ALA A CA 1
ATOM 680 C C . ALA A 1 83 ? -5.427 -1.135 -8.389 1.00 86.06 83 ALA A C 1
ATOM 682 O O . ALA A 1 83 ? -4.872 -1.124 -9.485 1.00 86.06 83 ALA A O 1
ATOM 683 N N . ALA A 1 84 ? -6.244 -2.128 -8.015 1.00 85.94 84 ALA A N 1
ATOM 684 C CA . ALA A 1 84 ? -6.559 -3.263 -8.884 1.00 85.94 84 ALA A CA 1
ATOM 685 C C . ALA A 1 84 ? -7.323 -2.826 -10.148 1.00 85.94 84 ALA A C 1
ATOM 687 O O . ALA A 1 84 ? -6.962 -3.227 -11.253 1.00 85.94 84 ALA A O 1
ATOM 688 N N . PHE A 1 85 ? -8.324 -1.948 -10.016 1.00 86.12 85 PHE A N 1
ATOM 689 C CA . PHE A 1 85 ? -9.022 -1.362 -11.169 1.00 86.12 85 PHE A CA 1
ATOM 690 C C . PHE A 1 85 ? -8.077 -0.572 -12.079 1.00 86.12 85 PHE A C 1
ATOM 692 O O . PHE A 1 85 ? -8.131 -0.703 -13.302 1.00 86.12 85 PHE A O 1
ATOM 699 N N . MET A 1 86 ? -7.186 0.220 -11.485 1.00 84.94 86 MET A N 1
ATOM 700 C CA . MET A 1 86 ? -6.196 1.006 -12.210 1.00 84.94 86 MET A CA 1
ATOM 701 C C . MET A 1 86 ? -5.187 0.102 -12.929 1.00 84.94 86 MET A C 1
ATOM 703 O O . MET A 1 86 ? -4.795 0.419 -14.046 1.00 84.94 86 MET A O 1
ATOM 707 N N . GLY A 1 87 ? -4.812 -1.040 -12.343 1.00 86.19 87 GLY A N 1
ATOM 708 C CA . GLY A 1 87 ? -3.974 -2.058 -12.985 1.00 86.19 87 GLY A CA 1
ATOM 709 C C . GLY A 1 87 ? -4.612 -2.626 -14.253 1.00 86.19 87 GLY A C 1
ATOM 710 O O . GLY A 1 87 ? -3.973 -2.671 -15.298 1.00 86.19 87 GLY A O 1
ATOM 711 N N . ILE A 1 88 ? -5.906 -2.945 -14.217 1.00 84.38 88 ILE A N 1
ATOM 712 C CA . ILE A 1 88 ? -6.637 -3.425 -15.402 1.00 84.38 88 ILE A CA 1
ATOM 713 C C . ILE A 1 88 ? -6.649 -2.359 -16.506 1.00 84.38 88 ILE A C 1
ATOM 715 O O . ILE A 1 88 ? -6.371 -2.660 -17.665 1.00 84.38 88 ILE A O 1
ATOM 719 N N . ILE A 1 89 ? -6.973 -1.111 -16.152 1.00 84.62 89 ILE A N 1
ATOM 720 C CA . ILE A 1 89 ? -7.176 -0.030 -17.127 1.00 84.62 89 ILE A CA 1
ATOM 721 C C . ILE A 1 89 ? -5.843 0.484 -17.687 1.00 84.62 89 ILE A C 1
ATOM 723 O O . ILE A 1 89 ? -5.716 0.657 -18.894 1.00 84.62 89 ILE A O 1
ATOM 727 N N . ILE A 1 90 ? -4.855 0.749 -16.827 1.00 85.00 90 ILE A N 1
ATOM 728 C CA . ILE A 1 90 ? -3.575 1.363 -17.217 1.00 85.00 90 ILE A CA 1
ATOM 729 C C . ILE A 1 90 ? -2.587 0.316 -17.726 1.00 85.00 90 ILE A C 1
ATOM 731 O O . ILE A 1 90 ? -1.876 0.574 -18.695 1.00 85.00 90 ILE A O 1
ATOM 735 N N . LEU A 1 91 ? -2.518 -0.847 -17.073 1.00 82.38 91 LEU A N 1
ATOM 736 C CA . LEU A 1 91 ? -1.550 -1.894 -17.406 1.00 82.38 91 LEU A CA 1
ATOM 737 C C . LEU A 1 91 ? -2.097 -2.890 -18.441 1.00 82.38 91 LEU A C 1
ATOM 739 O O . LEU A 1 91 ? -1.344 -3.742 -18.904 1.00 82.38 91 LEU A O 1
ATOM 743 N N . HIS A 1 92 ? -3.378 -2.768 -18.829 1.00 77.88 92 HIS A N 1
ATOM 744 C CA . HIS A 1 92 ? -4.054 -3.680 -19.761 1.00 77.88 92 HIS A CA 1
ATOM 745 C C . HIS A 1 92 ? -3.907 -5.155 -19.339 1.00 77.88 92 HIS A C 1
ATOM 747 O O . HIS A 1 92 ? -3.797 -6.056 -20.175 1.00 77.88 92 HIS A O 1
ATOM 753 N N . GLU A 1 93 ? -3.885 -5.421 -18.028 1.00 73.38 93 GLU A N 1
ATOM 754 C CA . GLU A 1 93 ? -3.861 -6.794 -17.532 1.00 73.38 93 GLU A CA 1
ATOM 755 C C . GLU A 1 93 ? -5.105 -7.552 -18.006 1.00 73.38 93 GLU A C 1
ATOM 757 O O . GLU A 1 93 ? -6.215 -7.013 -18.052 1.00 73.38 93 GLU A O 1
ATOM 762 N N . ALA A 1 94 ? -4.916 -8.825 -18.368 1.00 72.56 94 ALA A N 1
ATOM 763 C CA . ALA A 1 94 ? -6.007 -9.679 -18.806 1.00 72.56 94 ALA A CA 1
ATOM 764 C C . ALA A 1 94 ? -7.071 -9.734 -17.705 1.00 72.56 94 ALA A C 1
ATOM 766 O O . ALA A 1 94 ? -6.803 -10.193 -16.591 1.00 72.56 94 ALA A O 1
ATOM 767 N N . PHE A 1 95 ? -8.281 -9.273 -18.029 1.00 70.06 95 PHE A N 1
ATOM 768 C CA . PHE A 1 95 ? -9.424 -9.298 -17.126 1.00 70.06 95 PHE A CA 1
ATOM 769 C C . PHE A 1 95 ? -9.829 -10.751 -16.862 1.00 70.06 95 PHE A C 1
ATOM 771 O O . PHE A 1 95 ? -10.672 -11.336 -17.542 1.00 70.06 95 PHE A O 1
ATOM 778 N N . THR A 1 96 ? -9.158 -11.375 -15.900 1.00 79.88 96 THR A N 1
ATOM 779 C CA . THR A 1 96 ? -9.432 -12.745 -15.488 1.00 79.88 96 THR A CA 1
ATOM 780 C C . THR A 1 96 ? -10.616 -12.750 -14.532 1.00 79.88 96 THR A C 1
ATOM 782 O O . THR A 1 96 ? -10.737 -11.893 -13.656 1.00 79.88 96 THR A O 1
ATOM 785 N N . LEU A 1 97 ? -11.491 -13.752 -14.658 1.00 79.94 97 LEU A N 1
ATOM 786 C CA . LEU A 1 97 ? -12.642 -13.917 -13.760 1.00 79.94 97 LEU A CA 1
ATOM 787 C C . LEU A 1 97 ? -12.217 -13.969 -12.283 1.00 79.94 97 LEU A C 1
ATOM 789 O O . LEU A 1 97 ? -12.939 -13.490 -11.414 1.00 79.94 97 LEU A O 1
ATOM 793 N N . ASN A 1 98 ? -11.011 -14.469 -12.007 1.00 82.00 98 ASN A N 1
ATOM 794 C CA . ASN A 1 98 ? -10.423 -14.509 -10.670 1.00 82.00 98 ASN A CA 1
ATOM 795 C C . ASN A 1 98 ? -10.256 -13.110 -10.055 1.00 82.00 98 ASN A C 1
ATOM 797 O O . ASN A 1 98 ? -10.516 -12.939 -8.866 1.00 82.00 98 ASN A O 1
ATOM 801 N N . LEU A 1 99 ? -9.869 -12.108 -10.852 1.00 81.38 99 LEU A N 1
ATOM 802 C CA . LEU A 1 99 ? -9.711 -10.727 -10.391 1.00 81.38 99 LEU A CA 1
ATOM 803 C C . LEU A 1 99 ? -11.064 -10.103 -10.034 1.00 81.38 99 LEU A C 1
ATOM 805 O O . LEU A 1 99 ? -11.195 -9.435 -9.008 1.00 81.38 99 LEU A O 1
ATOM 809 N N . PHE A 1 100 ? -12.091 -10.388 -10.836 1.00 82.25 100 PHE A N 1
ATOM 810 C CA . PHE A 1 100 ? -13.457 -9.947 -10.563 1.00 82.25 100 PHE A CA 1
ATOM 811 C C . PHE A 1 100 ? -14.009 -10.575 -9.276 1.00 82.25 100 PHE A C 1
ATOM 813 O O . PHE A 1 100 ? -14.518 -9.867 -8.407 1.00 82.25 100 PHE A O 1
ATOM 820 N N . ILE A 1 101 ? -13.845 -11.890 -9.111 1.00 87.25 101 ILE A N 1
ATOM 821 C CA . ILE A 1 101 ? -14.269 -12.619 -7.907 1.00 87.25 101 ILE A CA 1
ATOM 822 C C . ILE A 1 101 ? -13.530 -12.091 -6.670 1.00 87.25 101 ILE A C 1
ATOM 824 O O . ILE A 1 101 ? -14.162 -11.825 -5.647 1.00 87.25 101 ILE A O 1
ATOM 828 N N . GLY A 1 102 ? -12.216 -11.868 -6.772 1.00 85.00 102 GLY A N 1
ATOM 829 C CA . GLY A 1 102 ? -11.419 -11.260 -5.706 1.00 85.00 102 GLY A CA 1
ATOM 830 C C . GLY A 1 102 ? -11.929 -9.870 -5.315 1.00 85.00 102 GLY A C 1
ATOM 831 O O . GLY A 1 102 ? -12.126 -9.602 -4.129 1.00 85.00 102 GLY A O 1
ATOM 832 N N . GLY A 1 103 ? -12.233 -9.017 -6.297 1.00 84.81 103 GLY A N 1
ATOM 833 C CA . GLY A 1 103 ? -12.815 -7.692 -6.062 1.00 84.81 103 GLY A CA 1
ATOM 834 C C . GLY A 1 103 ? -14.158 -7.748 -5.328 1.00 84.81 103 GLY A C 1
ATOM 835 O O . GLY A 1 103 ? -14.363 -7.015 -4.358 1.00 84.81 103 GLY A O 1
ATOM 836 N N . VAL A 1 104 ? -15.052 -8.660 -5.724 1.00 87.00 104 VAL A N 1
ATOM 837 C CA . VAL A 1 104 ? -16.354 -8.858 -5.061 1.00 87.00 104 VAL A CA 1
ATOM 838 C C . VAL A 1 104 ? -16.182 -9.344 -3.618 1.00 87.00 104 VAL A C 1
ATOM 840 O O . VAL A 1 104 ? -16.851 -8.832 -2.721 1.00 87.00 104 VAL A O 1
ATOM 843 N N . ILE A 1 105 ? -15.261 -10.280 -3.363 1.00 87.44 105 ILE A N 1
ATOM 844 C CA . ILE A 1 105 ? -14.977 -10.789 -2.010 1.00 87.44 105 ILE A CA 1
ATOM 845 C C . ILE A 1 105 ? -14.434 -9.678 -1.104 1.00 87.44 105 ILE A C 1
ATOM 847 O O . ILE A 1 105 ? -14.859 -9.575 0.051 1.00 87.44 105 ILE A O 1
ATOM 851 N N . ILE A 1 106 ? -13.529 -8.834 -1.611 1.00 86.06 106 ILE A N 1
ATOM 852 C CA . ILE A 1 106 ? -12.980 -7.700 -0.854 1.00 86.06 106 ILE A CA 1
ATOM 853 C C . ILE A 1 106 ? -14.095 -6.704 -0.526 1.00 86.06 106 ILE A C 1
ATOM 855 O O . ILE A 1 106 ? -14.247 -6.333 0.636 1.00 86.06 106 ILE A O 1
ATOM 859 N N . MET A 1 107 ? -14.929 -6.339 -1.506 1.00 83.94 107 MET A N 1
ATOM 860 C CA . MET A 1 107 ? -16.071 -5.441 -1.292 1.00 83.94 107 MET A CA 1
ATOM 861 C C . MET A 1 107 ? -17.093 -6.016 -0.298 1.00 83.94 107 MET A C 1
ATOM 863 O O . MET A 1 107 ? -17.635 -5.281 0.526 1.00 83.94 107 MET A O 1
ATOM 867 N N . PHE A 1 108 ? -17.337 -7.327 -0.319 1.00 86.44 108 PHE A N 1
ATOM 868 C CA . PHE A 1 108 ? -18.248 -7.977 0.623 1.00 86.44 108 PHE A CA 1
ATOM 869 C C . PHE A 1 108 ? -17.675 -8.029 2.046 1.00 86.44 108 PHE A C 1
ATOM 871 O O . PHE A 1 108 ? -18.350 -7.647 3.003 1.00 86.44 108 PHE A O 1
ATOM 878 N N . SER A 1 109 ? -16.411 -8.440 2.182 1.00 82.38 109 SER A N 1
ATOM 879 C CA . SER A 1 109 ? -15.682 -8.444 3.460 1.00 82.38 109 SER A CA 1
ATOM 880 C C . SER A 1 109 ? -15.650 -7.046 4.075 1.00 82.38 109 SER A C 1
ATOM 882 O O . SER A 1 109 ? -15.831 -6.873 5.281 1.00 82.38 109 SER A O 1
ATOM 884 N N . PHE A 1 110 ? -15.486 -6.044 3.217 1.00 78.44 110 PHE A N 1
ATOM 885 C CA . PHE A 1 110 ? -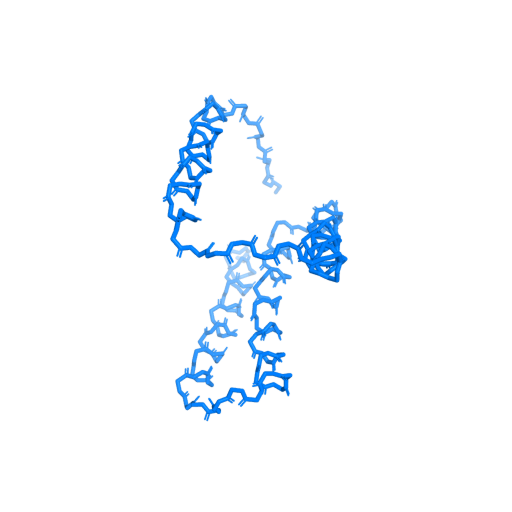15.518 -4.640 3.566 1.00 78.44 110 PHE A CA 1
ATOM 886 C C . PHE A 1 110 ? -16.877 -4.205 4.146 1.00 78.44 110 PHE A C 1
ATOM 888 O O . PHE A 1 110 ? -16.932 -3.699 5.268 1.00 78.44 110 PHE A O 1
ATOM 895 N N . VAL A 1 111 ? -17.982 -4.457 3.431 1.00 81.88 111 VAL A N 1
ATOM 896 C CA . VAL A 1 111 ? -19.338 -4.124 3.909 1.00 81.88 111 VAL A CA 1
ATOM 897 C C . VAL A 1 111 ? -19.628 -4.817 5.239 1.00 81.88 111 VAL A C 1
ATOM 899 O O . VAL A 1 111 ? -20.148 -4.192 6.163 1.00 81.88 111 VAL A O 1
ATOM 902 N N . LEU A 1 112 ? -19.248 -6.087 5.374 1.00 81.81 112 LEU A N 1
ATOM 903 C CA . LEU A 1 112 ? -19.442 -6.833 6.612 1.00 81.81 112 LEU A CA 1
ATOM 904 C C . LEU A 1 112 ? -18.668 -6.207 7.784 1.00 81.81 112 LEU A C 1
ATOM 906 O O . LEU A 1 112 ? -19.231 -6.052 8.868 1.00 81.81 112 LEU A O 1
ATOM 910 N N . SER A 1 113 ? -17.420 -5.788 7.558 1.00 77.38 113 SER A N 1
ATOM 911 C CA . SER A 1 113 ? -16.584 -5.133 8.572 1.00 77.38 113 SER A CA 1
ATOM 912 C C . SER A 1 113 ? -17.160 -3.795 9.056 1.00 77.38 113 SER A C 1
ATOM 914 O O . SER A 1 113 ? -16.965 -3.436 10.216 1.00 77.38 113 SER A O 1
ATOM 916 N N . GLU A 1 114 ? -17.896 -3.074 8.206 1.00 75.25 114 GLU A N 1
ATOM 917 C CA . GLU A 1 114 ? -18.563 -1.814 8.567 1.00 75.25 114 GLU A CA 1
ATOM 918 C C . GLU A 1 114 ? -19.905 -2.012 9.277 1.00 75.25 114 GLU A C 1
ATOM 920 O O . GLU A 1 114 ? -20.286 -1.242 10.166 1.00 75.25 114 GLU A O 1
ATOM 925 N N . VAL A 1 115 ? -20.647 -3.049 8.894 1.00 75.56 115 VAL A N 1
ATOM 926 C CA . VAL A 1 115 ? -21.960 -3.341 9.478 1.00 75.56 115 VAL A CA 1
ATOM 927 C C . VAL A 1 115 ? -21.807 -3.981 10.863 1.00 75.56 115 VAL A C 1
ATOM 929 O O . VAL A 1 115 ? -22.603 -3.695 11.760 1.00 75.56 115 VAL A O 1
ATOM 932 N N . LEU A 1 116 ? -20.743 -4.758 11.089 1.00 69.31 116 LEU A N 1
ATOM 933 C CA . LEU A 1 116 ? -20.469 -5.449 12.351 1.00 69.31 116 LEU A CA 1
ATOM 934 C C . LEU A 1 116 ? -20.452 -4.526 13.595 1.00 69.31 116 LEU A C 1
ATOM 936 O O . LEU A 1 116 ? -21.191 -4.810 14.540 1.00 69.31 116 LEU A O 1
ATOM 940 N N . PRO A 1 117 ? -19.716 -3.393 13.634 1.00 65.44 117 PRO A N 1
ATOM 941 C CA . PRO A 1 117 ? -19.733 -2.490 14.788 1.00 65.44 117 PRO A CA 1
ATOM 942 C C . PRO A 1 117 ? -21.064 -1.742 14.971 1.00 65.44 117 PRO A C 1
ATOM 944 O O . PRO A 1 117 ? -21.358 -1.311 16.087 1.00 65.44 117 PRO A O 1
ATOM 947 N N . LYS A 1 118 ? -21.882 -1.581 13.919 1.00 61.75 118 LYS A N 1
ATOM 948 C CA . LYS A 1 118 ? -23.230 -0.989 14.027 1.00 61.75 118 LYS A CA 1
ATOM 949 C C . LYS A 1 118 ? -24.246 -1.974 14.607 1.00 61.75 118 LYS A C 1
ATOM 951 O O . LYS A 1 118 ? -25.122 -1.552 15.355 1.00 61.75 118 LYS A O 1
ATOM 956 N N . VAL A 1 119 ? -24.115 -3.262 14.288 1.00 63.41 119 VAL A N 1
ATOM 957 C CA . VAL A 1 119 ? -24.997 -4.331 14.785 1.00 63.41 119 VAL A CA 1
ATOM 958 C C . VAL A 1 119 ? -24.666 -4.706 16.231 1.00 63.41 119 VAL A C 1
ATOM 960 O O . VAL A 1 119 ? -25.580 -4.906 17.020 1.00 63.41 119 VAL A O 1
ATOM 963 N N . LEU A 1 120 ? -23.382 -4.729 16.608 1.00 61.00 120 LEU A N 1
ATOM 964 C CA . LEU A 1 120 ? -22.939 -5.100 17.962 1.00 61.00 120 LEU A CA 1
ATOM 965 C C . LEU A 1 120 ? -23.191 -4.012 19.028 1.00 61.00 120 LEU A C 1
ATOM 967 O O . LEU A 1 120 ? -23.008 -4.254 20.216 1.00 61.00 120 LEU A O 1
ATOM 971 N N . LYS A 1 121 ? -23.548 -2.792 18.610 1.00 51.56 121 LYS A N 1
ATOM 972 C CA . LYS A 1 121 ? -23.815 -1.648 19.500 1.00 51.56 121 LYS A CA 1
ATOM 973 C C . LYS A 1 121 ? -25.316 -1.416 19.746 1.00 51.56 121 LYS A C 1
ATOM 975 O O . LYS A 1 121 ? -25.682 -0.357 20.258 1.00 51.56 121 LYS A O 1
ATOM 980 N N . LYS A 1 122 ? -26.162 -2.363 19.340 1.00 44.28 122 LYS A N 1
ATOM 981 C CA . LYS A 1 122 ? -27.598 -2.402 19.627 1.00 44.28 122 LYS A CA 1
ATOM 982 C C . LYS A 1 122 ? -27.858 -3.393 20.754 1.00 44.28 122 LYS A C 1
ATOM 984 O O . LYS A 1 122 ? -28.738 -3.079 21.579 1.00 44.28 122 LYS A O 1
#

Organism: NCBI:txid887325

pLDDT: mean 71.76, std 15.43, range [32.72, 91.12]

Foldseek 3Di:
DPPPPPPPDPCPVVVVVVVVVVVVVVVVVPPPDPDPDDVVVVVVVVCCCVPVPVVVVVVLVVVCVVDPPLVSVLVVLVVVLVVLVCCCVVVVPDPDVVSVVVSVVSVVVSVCSVVVVVVVVD

Sequence (122 aa):
MIKICFKPIPSYQNIVYNKSYRIILTLFFVKDHKFYITFKDGFQLIYLIILCTTLPFFLILYGMKHVSATTSGILLSLESVMAAFMGIIILHEAFTLNLFIGGVIIMFSFVLSEVLPKVLKK

InterPro domains:
  IPR000620 EamA domain [PF00892] (25-112)
  IPR037185 Multidrug transporter EmrE superfamily [SSF103481] (35-112)
  IPR051258 Diverse Substrate Transporter [PTHR42920] (44-119)

Radius of gyration: 19.78 Å; chains: 1; bounding box: 51×28×46 Å

Secondary structure (DSSP, 8-state):
---------TTHHHHHHHHHHHHHHHHHHTTSS-----HHHHHHHHHIIIIIIIHHHHHHHHHHHHS-HHHHHHHHHHHHHHHHHHHHHHH-----HHHHHHHHHHHHHHHHHHHHHHHTT-